Protein AF-A0A7C7L1J0-F1 (afdb_monomer_lite)

Secondary structure (DSSP, 8-state):
-HHHHHHHHHHHHHHTS-EETTEE---HHHHHHHHHHHHHHHHHHHHHHHHHHHHHHHHHHHHHHHHHHHHHHHHHHHHHHHHHHHHHHHHHHHS-HHHHHHHHHHHHHHHHHHHHHHHHHHHHHHHHHHHHHHHHHHHHHHHHHHHHHHHHHHHHHHHHHHT-

pLDDT: mean 90.34, std 8.59, range [46.38, 98.0]

Structure (mmCIF, N/CA/C/O backbone):
data_AF-A0A7C7L1J0-F1
#
_entry.id   AF-A0A7C7L1J0-F1
#
loop_
_atom_site.group_PDB
_atom_site.id
_atom_site.type_symbol
_atom_site.label_atom_id
_atom_site.label_alt_id
_atom_site.label_comp_id
_atom_site.label_asym_id
_atom_site.label_entity_id
_atom_site.label_seq_id
_atom_site.pdbx_PDB_ins_code
_atom_site.Cartn_x
_atom_site.Cartn_y
_atom_site.Cartn_z
_atom_site.occupancy
_atom_site.B_iso_or_equiv
_atom_site.auth_seq_id
_atom_site.auth_comp_id
_atom_site.auth_asym_id
_atom_site.auth_atom_id
_atom_site.pdbx_PDB_model_num
ATOM 1 N N . MET A 1 1 ? 28.070 9.621 -47.435 1.00 61.97 1 MET A N 1
ATOM 2 C CA . MET A 1 1 ? 29.236 10.546 -47.535 1.00 61.97 1 MET A CA 1
ATOM 3 C C . MET A 1 1 ? 29.711 10.789 -48.967 1.00 61.97 1 MET A C 1
ATOM 5 O O . MET A 1 1 ? 30.278 11.844 -49.230 1.00 61.97 1 MET A O 1
ATOM 9 N N . GLU A 1 2 ? 29.477 9.856 -49.890 1.00 78.44 2 GLU A N 1
ATOM 10 C CA . GLU A 1 2 ? 29.919 9.945 -51.286 1.00 78.44 2 GLU A CA 1
ATOM 11 C C . GLU A 1 2 ? 29.268 11.110 -52.054 1.00 78.44 2 GLU A C 1
ATOM 13 O O . GLU A 1 2 ? 29.970 11.887 -52.693 1.00 78.44 2 GLU A O 1
ATOM 18 N N . ILE A 1 3 ? 27.960 11.334 -51.880 1.00 86.06 3 ILE A N 1
ATOM 19 C CA . ILE A 1 3 ? 27.238 12.466 -52.494 1.00 86.06 3 ILE A CA 1
ATOM 20 C C . ILE A 1 3 ? 27.775 13.810 -52.013 1.00 86.06 3 ILE A C 1
ATOM 22 O O . ILE A 1 3 ? 27.973 14.713 -52.813 1.00 86.06 3 ILE A O 1
ATOM 26 N N . ARG A 1 4 ? 28.060 13.950 -50.711 1.00 86.44 4 ARG A N 1
ATOM 27 C CA . ARG A 1 4 ? 28.626 15.190 -50.157 1.00 86.44 4 ARG A CA 1
ATOM 28 C C . ARG A 1 4 ? 29.978 15.514 -50.792 1.00 86.44 4 ARG A C 1
ATOM 30 O O . ARG A 1 4 ? 30.281 16.679 -51.011 1.00 86.44 4 ARG A O 1
ATOM 37 N N . ASN A 1 5 ? 30.773 14.493 -51.099 1.00 89.19 5 ASN A N 1
ATOM 38 C CA . ASN A 1 5 ? 32.048 14.675 -51.782 1.00 89.19 5 ASN A CA 1
ATOM 39 C C . ASN A 1 5 ? 31.847 15.017 -53.266 1.00 89.19 5 ASN A C 1
ATOM 41 O O . ASN A 1 5 ? 32.545 15.890 -53.766 1.00 89.19 5 ASN A O 1
ATOM 45 N N . LEU A 1 6 ? 30.876 14.402 -53.951 1.00 88.62 6 LEU A N 1
ATOM 46 C CA . LEU A 1 6 ? 30.530 14.740 -55.339 1.00 88.62 6 LEU A CA 1
ATOM 47 C C . LEU A 1 6 ? 29.964 16.161 -55.475 1.00 88.62 6 LEU A C 1
ATOM 49 O O . LEU A 1 6 ? 30.314 16.865 -56.415 1.00 88.62 6 LEU A O 1
ATOM 53 N N . LEU A 1 7 ? 29.145 16.607 -54.518 1.00 89.06 7 LEU A N 1
ATOM 54 C CA . LEU A 1 7 ? 28.641 17.981 -54.451 1.00 89.06 7 LEU A CA 1
ATOM 55 C C . LEU A 1 7 ? 29.771 18.982 -54.210 1.00 89.06 7 LEU A C 1
ATOM 57 O O . LEU A 1 7 ? 29.827 19.994 -54.894 1.00 89.06 7 LEU A O 1
ATOM 61 N N . LYS A 1 8 ? 30.716 18.672 -53.314 1.00 90.19 8 LYS A N 1
ATOM 62 C CA . LYS A 1 8 ? 31.918 19.497 -53.125 1.00 90.19 8 LYS A CA 1
ATOM 63 C C . LYS A 1 8 ? 32.791 19.552 -54.375 1.00 90.19 8 LYS A C 1
ATOM 65 O O . LYS A 1 8 ? 33.283 20.613 -54.713 1.00 90.19 8 LYS A O 1
ATOM 70 N N . GLN A 1 9 ? 32.964 18.431 -55.075 1.00 87.31 9 GLN A N 1
ATOM 71 C CA . GLN A 1 9 ? 33.699 18.400 -56.344 1.00 87.31 9 GLN A CA 1
ATOM 72 C C . GLN A 1 9 ? 32.993 19.218 -57.431 1.00 87.31 9 GLN A C 1
ATOM 74 O O . GLN A 1 9 ? 33.658 19.872 -58.228 1.00 87.31 9 GLN A O 1
ATOM 79 N N . LEU A 1 10 ? 31.656 19.196 -57.462 1.00 88.62 10 LEU A N 1
ATOM 80 C CA . LEU A 1 10 ? 30.856 20.026 -58.360 1.00 88.62 10 LEU A CA 1
ATOM 81 C C . LEU A 1 10 ? 31.042 21.515 -58.048 1.00 88.62 10 LEU A C 1
ATOM 83 O O . LEU A 1 10 ? 31.318 22.301 -58.951 1.00 88.62 10 LEU A O 1
ATOM 87 N N . GLU A 1 11 ? 30.916 21.877 -56.772 1.00 86.31 11 GLU A N 1
ATOM 88 C CA . GLU A 1 11 ? 31.100 23.233 -56.256 1.00 86.31 11 GLU A CA 1
ATOM 89 C C . GLU A 1 11 ? 32.510 23.750 -56.550 1.00 86.31 11 GLU A C 1
ATOM 91 O O . GLU A 1 11 ? 32.652 24.809 -57.145 1.00 86.31 11 GLU A O 1
ATOM 96 N N . GLU A 1 12 ? 33.543 22.956 -56.266 1.00 87.81 12 GLU A N 1
ATOM 97 C CA . GLU A 1 12 ? 34.943 23.293 -56.531 1.00 87.81 12 GLU A CA 1
ATOM 98 C C . GLU A 1 12 ? 35.232 23.450 -58.033 1.00 87.81 12 GLU A C 1
ATOM 100 O O . GLU A 1 12 ? 35.961 24.356 -58.442 1.00 87.81 12 GLU A O 1
ATOM 105 N N . HIS A 1 13 ? 34.630 22.610 -58.882 1.00 85.62 13 HIS A N 1
ATOM 106 C CA . HIS A 1 13 ? 34.804 22.708 -60.331 1.00 85.62 13 HIS A CA 1
ATOM 107 C C . HIS A 1 13 ? 34.146 23.964 -60.912 1.00 85.62 13 HIS A C 1
ATOM 109 O O . HIS A 1 13 ? 34.718 24.632 -61.778 1.00 85.62 13 HIS A O 1
ATOM 115 N N . ILE A 1 14 ? 32.963 24.318 -60.408 1.00 84.94 14 ILE A N 1
ATOM 116 C CA . ILE A 1 14 ? 32.328 25.601 -60.706 1.00 84.94 14 ILE A CA 1
ATOM 117 C C . ILE A 1 14 ? 33.196 26.729 -60.136 1.00 84.94 14 ILE A C 1
ATOM 119 O O . ILE A 1 14 ? 33.414 27.726 -60.818 1.00 84.94 14 ILE A O 1
ATOM 123 N N . ASP A 1 15 ? 33.776 26.559 -58.947 1.00 84.38 15 ASP A N 1
ATOM 124 C CA . ASP A 1 15 ? 34.569 27.594 -58.296 1.00 84.38 15 ASP A CA 1
ATOM 125 C C . ASP A 1 15 ? 35.843 27.978 -59.054 1.00 84.38 15 ASP A C 1
ATOM 127 O O . ASP A 1 15 ? 36.154 29.160 -59.211 1.00 84.38 15 ASP A O 1
ATOM 131 N N . GLN A 1 16 ? 36.530 26.980 -59.598 1.00 82.69 16 GLN A N 1
ATOM 132 C CA . GLN A 1 16 ? 37.777 27.128 -60.351 1.00 82.69 16 GLN A CA 1
ATOM 133 C C . GLN A 1 16 ? 37.564 27.490 -61.833 1.00 82.69 16 GLN A C 1
ATOM 135 O O . GLN A 1 16 ? 38.529 27.702 -62.573 1.00 82.69 16 GLN A O 1
ATOM 140 N N . SER A 1 17 ? 36.311 27.560 -62.288 1.00 84.19 17 SER A N 1
ATOM 141 C CA . SER A 1 17 ? 35.970 27.892 -63.671 1.00 84.19 17 SER A CA 1
ATOM 142 C C . SER A 1 17 ? 36.279 29.358 -63.991 1.00 84.19 17 SER A C 1
ATOM 144 O O . SER A 1 17 ? 35.954 30.263 -63.219 1.00 84.19 17 SER A O 1
ATOM 146 N N . ARG A 1 18 ? 36.880 29.616 -65.162 1.00 79.25 18 ARG A N 1
ATOM 147 C CA . ARG A 1 18 ? 37.106 30.992 -65.642 1.00 79.25 18 ARG A CA 1
ATOM 148 C C . ARG A 1 18 ? 35.762 31.695 -65.822 1.00 79.25 18 ARG A C 1
ATOM 150 O O . ARG A 1 18 ? 34.792 31.067 -66.236 1.00 79.25 18 ARG A O 1
ATOM 157 N N . GLY A 1 19 ? 35.712 32.997 -65.568 1.00 80.50 19 GLY A N 1
ATOM 158 C CA . GLY A 1 19 ? 34.470 33.756 -65.654 1.00 80.50 19 GLY A CA 1
ATOM 159 C C . GLY A 1 19 ? 34.676 35.259 -65.780 1.00 80.50 19 GLY A C 1
ATOM 160 O O . GLY A 1 19 ? 35.765 35.767 -65.512 1.00 80.50 19 GLY A O 1
ATOM 161 N N . ILE A 1 20 ? 33.621 35.963 -66.187 1.00 74.00 20 ILE A N 1
ATOM 162 C CA . ILE A 1 20 ? 33.532 37.429 -66.165 1.00 74.00 20 ILE A CA 1
ATOM 163 C C . ILE A 1 20 ? 32.301 37.812 -65.340 1.00 74.00 20 ILE A C 1
ATOM 165 O O . ILE A 1 20 ? 31.175 37.421 -65.653 1.00 74.00 20 ILE A O 1
ATOM 169 N N . GLY A 1 21 ? 32.508 38.605 -64.286 1.00 80.31 21 GLY A N 1
ATOM 170 C CA . GLY A 1 21 ? 31.438 38.981 -63.362 1.00 80.31 21 GLY A CA 1
ATOM 171 C C . GLY A 1 21 ? 30.819 37.750 -62.690 1.00 80.31 21 GLY A C 1
ATOM 172 O O . GLY A 1 21 ? 31.532 36.949 -62.098 1.00 80.31 21 GLY A O 1
ATOM 173 N N . HIS A 1 22 ? 29.497 37.594 -62.790 1.00 79.25 22 HIS A N 1
ATOM 174 C CA . HIS A 1 22 ? 28.768 36.441 -62.241 1.00 79.25 22 HIS A CA 1
ATOM 175 C C . HIS A 1 22 ? 28.710 35.226 -63.189 1.00 79.25 22 HIS A C 1
ATOM 177 O O . HIS A 1 22 ? 28.180 34.185 -62.808 1.00 79.25 22 HIS A O 1
ATOM 183 N N . TRP A 1 23 ? 29.230 35.339 -64.417 1.00 79.44 23 TRP A N 1
ATOM 184 C CA . TRP A 1 23 ? 29.209 34.259 -65.407 1.00 79.44 23 TRP A CA 1
ATOM 185 C C . TRP A 1 23 ? 30.461 33.407 -65.286 1.00 79.44 23 TRP A C 1
ATOM 187 O O . TRP A 1 23 ? 31.567 33.947 -65.263 1.00 79.44 23 TRP A O 1
ATOM 197 N N . ARG A 1 24 ? 30.298 32.083 -65.289 1.00 82.75 24 ARG A N 1
ATOM 198 C CA . ARG A 1 24 ? 31.412 31.132 -65.347 1.00 82.75 24 ARG A CA 1
ATOM 199 C C . ARG A 1 24 ? 31.289 30.207 -66.547 1.00 82.75 24 ARG A C 1
ATOM 201 O O . ARG A 1 24 ? 30.203 29.719 -66.848 1.00 82.75 24 ARG A O 1
ATOM 208 N N . TRP A 1 25 ? 32.414 29.944 -67.200 1.00 84.94 25 TRP A N 1
ATOM 209 C CA . TRP A 1 25 ? 32.535 28.956 -68.265 1.00 84.94 25 TRP A CA 1
ATOM 210 C C . TRP A 1 25 ? 32.887 27.607 -67.669 1.00 84.94 25 TRP A C 1
ATOM 212 O O . TRP A 1 25 ? 33.981 27.432 -67.136 1.00 84.94 25 TRP A O 1
ATOM 222 N N . VAL A 1 26 ? 31.965 26.660 -67.787 1.00 86.12 26 VAL A N 1
ATOM 223 C CA . VAL A 1 26 ? 32.111 25.333 -67.200 1.00 86.12 26 VAL A CA 1
ATOM 224 C C . VAL A 1 26 ? 32.188 24.286 -68.304 1.00 86.12 26 VAL A C 1
ATOM 226 O O . VAL A 1 26 ? 31.543 24.410 -69.344 1.00 86.12 26 VAL A O 1
ATOM 229 N N . ASP A 1 27 ? 32.995 23.255 -68.076 1.00 86.62 27 ASP A N 1
ATOM 230 C CA . ASP A 1 27 ? 33.099 22.099 -68.960 1.00 86.62 27 ASP A CA 1
ATOM 231 C C . ASP A 1 27 ? 31.856 21.214 -68.790 1.00 86.62 27 ASP A C 1
ATOM 233 O O . ASP A 1 27 ? 31.705 20.494 -67.797 1.00 86.62 27 ASP A O 1
ATOM 237 N N . GLU A 1 28 ? 30.950 21.293 -69.766 1.00 86.75 28 GLU A N 1
ATOM 238 C CA . GLU A 1 28 ? 29.694 20.539 -69.791 1.00 86.75 28 GLU A CA 1
ATOM 239 C C . GLU A 1 28 ? 29.924 19.036 -69.599 1.00 86.75 28 GLU A C 1
ATOM 241 O O . GLU A 1 28 ? 29.185 18.387 -68.857 1.00 86.75 28 GLU A O 1
ATOM 246 N N . GLN A 1 29 ? 30.979 18.475 -70.200 1.00 87.50 29 GLN A N 1
ATOM 247 C CA . GLN A 1 29 ? 31.254 17.043 -70.114 1.00 87.50 29 GLN A CA 1
ATOM 248 C C . GLN A 1 29 ? 31.648 16.642 -68.692 1.00 87.50 29 GLN A C 1
ATOM 250 O O . GLN A 1 29 ? 31.155 15.635 -68.176 1.00 87.50 29 GLN A O 1
ATOM 255 N N . LYS A 1 30 ? 32.490 17.442 -68.028 1.00 85.44 30 LYS A N 1
ATOM 256 C CA . LYS A 1 30 ? 32.900 17.186 -66.637 1.00 85.44 30 LYS A CA 1
ATOM 257 C C . LYS A 1 30 ? 31.733 17.322 -65.665 1.00 85.44 30 LYS A C 1
ATOM 259 O O . LYS A 1 30 ? 31.544 16.443 -64.823 1.00 85.44 30 LYS A O 1
ATOM 264 N N . ILE A 1 31 ? 30.909 18.358 -65.816 1.00 88.69 31 ILE A N 1
ATOM 265 C CA . ILE A 1 31 ? 29.708 18.551 -64.990 1.00 88.69 31 ILE A CA 1
ATOM 266 C C . ILE A 1 31 ? 28.708 17.415 -65.201 1.00 88.69 31 ILE A C 1
ATOM 268 O O . ILE A 1 31 ? 28.215 16.849 -64.226 1.00 88.69 31 ILE A O 1
ATOM 272 N N . ALA A 1 32 ? 28.463 17.011 -66.448 1.00 89.69 32 ALA A N 1
ATOM 273 C CA . ALA A 1 32 ? 27.553 15.915 -66.764 1.00 89.69 32 ALA A CA 1
ATOM 274 C C . ALA A 1 32 ? 28.012 14.572 -66.170 1.00 89.69 32 ALA A C 1
ATOM 276 O O . ALA A 1 32 ? 27.184 13.721 -65.844 1.00 89.69 32 ALA A O 1
ATOM 277 N N . VAL A 1 33 ? 29.320 14.34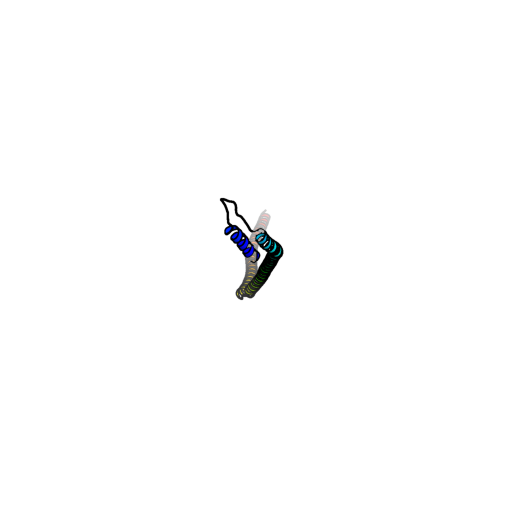2 -66.023 1.00 91.44 33 VAL A N 1
ATOM 278 C CA . VAL A 1 33 ? 29.843 13.152 -65.329 1.00 91.44 33 VAL A CA 1
ATOM 279 C C . VAL A 1 33 ? 29.586 13.236 -63.823 1.00 91.44 33 VAL A C 1
ATOM 281 O O . VAL A 1 33 ? 29.139 12.252 -63.235 1.00 91.44 33 VAL A O 1
ATOM 284 N N . ILE A 1 34 ? 29.821 14.391 -63.195 1.00 89.00 34 ILE A N 1
ATOM 285 C CA . ILE A 1 34 ? 29.584 14.572 -61.753 1.00 89.00 34 ILE A CA 1
ATOM 286 C C . ILE A 1 34 ? 28.088 14.448 -61.427 1.00 89.00 34 ILE A C 1
ATOM 288 O O . ILE A 1 34 ? 27.731 13.717 -60.504 1.00 89.00 34 ILE A O 1
ATOM 292 N N . LEU A 1 35 ? 27.212 15.074 -62.219 1.00 90.19 35 LEU A N 1
ATOM 293 C CA . LEU A 1 35 ? 25.758 14.987 -62.049 1.00 90.19 35 LEU A CA 1
ATOM 294 C C . LEU A 1 35 ? 25.240 13.553 -62.200 1.00 90.19 35 LEU A C 1
ATOM 296 O O . LEU A 1 35 ? 24.493 13.096 -61.340 1.00 90.19 35 LEU A O 1
ATOM 300 N N . ARG A 1 36 ? 25.699 12.803 -63.211 1.00 90.56 36 ARG A N 1
ATOM 301 C CA . ARG A 1 36 ? 25.332 11.382 -63.368 1.00 90.56 36 ARG A CA 1
ATOM 302 C C . ARG A 1 36 ? 25.784 10.527 -62.187 1.00 90.56 36 ARG A C 1
ATOM 304 O O . ARG A 1 36 ? 25.066 9.632 -61.757 1.00 90.56 36 ARG A O 1
ATOM 311 N N . ARG A 1 37 ? 26.964 10.802 -61.626 1.00 90.38 37 ARG A N 1
ATOM 312 C CA . ARG A 1 37 ? 27.436 10.100 -60.421 1.00 90.38 37 ARG A CA 1
ATOM 313 C C . ARG A 1 37 ? 26.583 10.433 -59.197 1.00 90.38 37 ARG A C 1
ATOM 315 O O . ARG A 1 37 ? 26.319 9.539 -58.401 1.00 90.38 37 ARG A O 1
ATOM 322 N N . ILE A 1 38 ? 26.136 11.684 -59.057 1.00 91.69 38 ILE A N 1
ATOM 323 C CA . ILE A 1 38 ? 25.194 12.083 -58.002 1.00 91.69 38 ILE A CA 1
ATOM 324 C C . ILE A 1 38 ? 23.864 11.353 -58.191 1.00 91.69 38 ILE A C 1
ATOM 326 O O . ILE A 1 38 ? 23.370 10.768 -57.236 1.00 91.69 38 ILE A O 1
ATOM 330 N N . GLU A 1 39 ? 23.326 11.324 -59.409 1.00 90.44 39 GLU A N 1
ATOM 331 C CA . GLU A 1 39 ? 22.063 10.652 -59.735 1.00 90.44 39 GLU A CA 1
ATOM 332 C C . GLU A 1 39 ? 22.085 9.158 -59.382 1.00 90.44 39 GLU A C 1
ATOM 334 O O . GLU A 1 39 ? 21.129 8.646 -58.809 1.00 90.44 39 GLU A O 1
ATOM 339 N N . VAL A 1 40 ? 23.199 8.467 -59.634 1.00 91.25 40 VAL A N 1
ATOM 340 C CA . VAL A 1 40 ? 23.359 7.047 -59.275 1.00 91.25 40 VAL A CA 1
ATOM 341 C C . VAL A 1 40 ? 23.545 6.845 -57.764 1.00 91.25 40 VAL A C 1
ATOM 343 O O . VAL A 1 40 ? 23.062 5.862 -57.198 1.00 91.25 40 VAL A O 1
ATOM 346 N N . ALA A 1 41 ? 24.247 7.753 -57.084 1.00 89.75 41 ALA A N 1
ATOM 347 C CA . ALA A 1 41 ? 24.537 7.623 -55.656 1.00 89.75 41 ALA A CA 1
ATOM 348 C C . ALA A 1 41 ? 23.363 8.051 -54.752 1.00 89.75 41 ALA A C 1
ATOM 350 O O . ALA A 1 41 ? 23.235 7.546 -53.634 1.00 89.75 41 ALA A O 1
ATOM 351 N N . LEU A 1 42 ? 22.505 8.966 -55.218 1.00 89.44 42 LEU A N 1
ATOM 352 C CA . LEU A 1 42 ? 21.450 9.609 -54.428 1.00 89.44 42 LEU A CA 1
ATOM 353 C C . LEU A 1 42 ? 20.343 8.673 -53.929 1.00 89.44 42 LEU A C 1
ATOM 355 O O . LEU A 1 42 ? 20.066 8.714 -52.727 1.00 89.44 42 LEU A O 1
ATOM 359 N N . PRO A 1 43 ? 19.770 7.783 -54.758 1.00 92.19 43 PRO A N 1
ATOM 360 C CA . PRO A 1 43 ? 18.768 6.822 -54.301 1.00 92.19 43 PRO A CA 1
ATOM 361 C C . PRO A 1 43 ? 19.286 5.923 -53.173 1.00 92.19 43 PRO A C 1
ATOM 363 O O . PRO A 1 43 ? 18.596 5.713 -52.181 1.00 92.19 43 PRO A O 1
ATOM 366 N N . ASN A 1 44 ? 20.533 5.456 -53.287 1.00 89.50 44 ASN A N 1
ATOM 367 C CA . ASN A 1 44 ? 21.145 4.570 -52.297 1.00 89.50 44 ASN A CA 1
ATOM 368 C C . ASN A 1 44 ? 21.352 5.264 -50.943 1.00 89.50 44 ASN A C 1
ATOM 370 O O . ASN A 1 44 ? 21.125 4.663 -49.895 1.00 89.50 44 ASN A O 1
ATOM 374 N N . GLU A 1 45 ? 21.790 6.526 -50.937 1.00 88.50 45 GLU A N 1
ATOM 375 C CA . GLU A 1 45 ? 21.977 7.268 -49.684 1.00 88.50 45 GLU A CA 1
ATOM 376 C C . GLU A 1 45 ? 20.634 7.639 -49.037 1.00 88.50 45 GLU A C 1
ATOM 378 O O . GLU A 1 45 ? 20.521 7.589 -47.812 1.00 88.50 45 GLU A O 1
ATOM 383 N N . LEU A 1 46 ? 19.611 7.962 -49.839 1.00 91.62 46 LEU A N 1
ATOM 384 C CA . LEU A 1 46 ? 18.259 8.214 -49.338 1.00 91.62 46 LEU A CA 1
ATOM 385 C C . LEU A 1 46 ? 17.661 6.950 -48.709 1.00 91.62 46 LEU A C 1
ATOM 387 O O . LEU A 1 46 ? 17.176 7.008 -47.582 1.00 91.62 46 LEU A O 1
ATOM 391 N N . GLN A 1 47 ? 17.786 5.803 -49.382 1.00 92.88 47 GLN A N 1
ATOM 392 C CA . GLN A 1 47 ? 17.342 4.516 -48.849 1.00 92.88 47 GLN A CA 1
ATOM 393 C C . GLN A 1 47 ? 18.038 4.192 -47.519 1.00 92.88 47 GLN A C 1
ATOM 395 O O . GLN A 1 47 ? 17.379 3.825 -46.550 1.00 92.88 47 GLN A O 1
ATOM 400 N N . ARG A 1 48 ? 19.357 4.403 -47.423 1.00 91.44 48 ARG A N 1
ATOM 401 C CA . ARG A 1 48 ? 20.091 4.226 -46.158 1.00 91.44 48 ARG A CA 1
ATOM 402 C C . ARG A 1 48 ? 19.589 5.160 -45.058 1.00 91.44 48 ARG A C 1
ATOM 404 O O . ARG A 1 48 ? 19.477 4.744 -43.909 1.00 91.44 48 ARG A O 1
ATOM 411 N N . ALA A 1 49 ? 19.296 6.421 -45.377 1.00 92.94 49 ALA A N 1
ATOM 412 C CA . ALA A 1 49 ? 18.763 7.368 -44.400 1.00 92.94 49 ALA A CA 1
ATOM 413 C C . ALA A 1 49 ? 17.368 6.948 -43.895 1.00 92.94 49 ALA A C 1
ATOM 415 O O . ALA A 1 49 ? 17.085 7.055 -42.697 1.00 92.94 49 ALA A O 1
ATOM 416 N N . GLU A 1 50 ? 16.519 6.426 -44.782 1.00 94.56 50 GLU A N 1
ATOM 417 C CA . GLU A 1 50 ? 15.213 5.866 -44.424 1.00 94.56 50 GLU A CA 1
ATOM 418 C C . GLU A 1 50 ? 15.346 4.613 -43.552 1.00 94.56 50 GLU A C 1
ATOM 420 O O . GLU A 1 50 ? 14.654 4.495 -42.540 1.00 94.56 50 GLU A O 1
ATOM 425 N N . GLU A 1 51 ? 16.263 3.705 -43.890 1.00 96.00 51 GLU A N 1
ATOM 426 C CA . GLU A 1 51 ? 16.561 2.504 -43.104 1.00 96.00 51 GLU A CA 1
ATOM 427 C C . GLU A 1 51 ? 17.020 2.863 -41.688 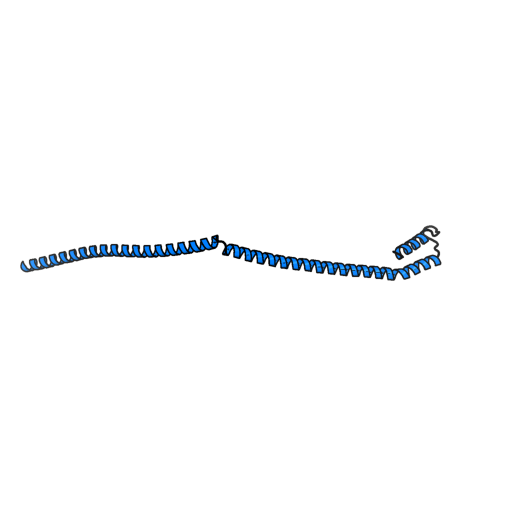1.00 96.00 51 GLU A C 1
ATOM 429 O O . GLU A 1 51 ? 16.429 2.385 -40.720 1.00 96.00 51 GLU A O 1
ATOM 434 N N . ILE A 1 52 ? 17.981 3.782 -41.554 1.00 96.19 52 ILE A N 1
ATOM 435 C CA . ILE A 1 52 ? 18.460 4.274 -40.253 1.00 96.19 52 ILE A CA 1
ATOM 436 C C . ILE A 1 52 ? 17.314 4.894 -39.447 1.00 96.19 52 ILE A C 1
ATOM 438 O O . ILE A 1 52 ? 17.182 4.642 -38.248 1.00 96.19 52 ILE A O 1
ATOM 442 N N . THR A 1 53 ? 16.465 5.699 -40.088 1.00 96.00 53 THR A N 1
ATOM 443 C CA . THR A 1 53 ? 15.316 6.322 -39.415 1.00 96.00 53 THR A CA 1
ATOM 444 C C . THR A 1 53 ? 14.326 5.264 -38.932 1.00 96.00 53 THR A C 1
ATOM 446 O O . THR A 1 53 ? 13.875 5.304 -37.787 1.00 96.00 53 THR A O 1
ATOM 449 N N . ARG A 1 54 ? 14.040 4.262 -39.767 1.00 97.12 54 ARG A N 1
ATOM 450 C CA . ARG A 1 54 ? 13.149 3.153 -39.426 1.00 97.12 54 ARG A CA 1
ATOM 451 C C . ARG A 1 54 ? 13.710 2.297 -38.294 1.00 97.12 54 ARG A C 1
ATOM 453 O O . ARG A 1 54 ? 12.955 1.875 -37.421 1.00 97.12 54 ARG A O 1
ATOM 460 N N . GLU A 1 55 ? 15.008 2.019 -38.306 1.00 97.00 55 GLU A N 1
ATOM 461 C CA . GLU A 1 55 ? 15.685 1.306 -37.225 1.00 97.00 55 GLU A CA 1
ATOM 462 C C . GLU A 1 55 ? 15.627 2.101 -35.928 1.00 97.00 55 GLU A C 1
ATOM 464 O O . GLU A 1 55 ? 15.188 1.566 -34.912 1.00 97.00 55 GLU A O 1
ATOM 469 N N . ARG A 1 56 ? 15.966 3.394 -35.967 1.00 96.88 56 ARG A N 1
ATOM 470 C CA . ARG A 1 56 ? 15.846 4.292 -34.815 1.00 96.88 56 ARG A CA 1
ATOM 471 C C . ARG A 1 56 ? 14.442 4.247 -34.219 1.00 96.88 56 ARG A C 1
ATOM 473 O O . ARG A 1 56 ? 14.307 4.099 -33.008 1.00 96.88 56 ARG A O 1
ATOM 480 N N . ASP A 1 57 ? 13.404 4.345 -35.043 1.00 97.12 57 ASP A N 1
ATOM 481 C CA . ASP A 1 57 ? 12.021 4.314 -34.566 1.00 97.12 57 ASP A CA 1
ATOM 482 C C . ASP A 1 57 ? 11.654 2.962 -33.945 1.00 97.12 57 ASP A C 1
ATOM 484 O O . ASP A 1 57 ? 10.969 2.925 -32.921 1.00 97.12 57 ASP A O 1
ATOM 488 N N . LYS A 1 58 ? 12.139 1.848 -34.510 1.00 97.56 58 LYS A N 1
ATOM 489 C CA . LYS A 1 58 ? 11.982 0.516 -33.904 1.00 97.56 58 LYS A CA 1
ATOM 490 C C . LYS A 1 58 ? 12.671 0.436 -32.544 1.00 97.56 58 LYS A C 1
ATOM 492 O O . LYS A 1 58 ? 12.045 -0.015 -31.589 1.00 97.56 58 LYS A O 1
ATOM 497 N N . TYR A 1 59 ? 13.916 0.899 -32.440 1.00 97.44 59 TYR A N 1
ATOM 498 C CA . TYR A 1 59 ? 14.659 0.922 -31.179 1.00 97.44 59 TYR A CA 1
ATOM 499 C C . TYR A 1 59 ? 13.968 1.791 -30.128 1.00 97.44 59 TYR A C 1
ATOM 501 O O . TYR A 1 59 ? 13.836 1.371 -28.982 1.00 97.44 59 TYR A O 1
ATOM 509 N N . LEU A 1 60 ? 13.476 2.973 -30.509 1.00 97.31 60 LEU A N 1
ATOM 510 C CA . LEU A 1 60 ? 12.757 3.863 -29.596 1.00 97.31 60 LEU A CA 1
ATOM 511 C C . LEU A 1 60 ? 11.446 3.250 -29.101 1.00 97.31 60 LEU A C 1
ATOM 513 O O . LEU A 1 60 ? 11.113 3.416 -27.931 1.00 97.31 60 LEU A O 1
ATOM 517 N N . ARG A 1 61 ? 10.706 2.545 -29.964 1.00 97.88 61 ARG A N 1
ATOM 518 C CA . ARG A 1 61 ? 9.495 1.817 -29.553 1.00 97.88 61 ARG A CA 1
ATOM 519 C C . ARG A 1 61 ? 9.835 0.688 -28.588 1.00 97.88 61 ARG A C 1
ATOM 521 O O . ARG A 1 61 ? 9.294 0.674 -27.493 1.00 97.88 61 ARG A O 1
ATOM 528 N N . ALA A 1 62 ? 10.801 -0.161 -28.934 1.00 97.19 62 ALA A N 1
ATOM 529 C CA . ALA A 1 62 ? 11.236 -1.252 -28.065 1.00 97.19 62 ALA A CA 1
ATOM 530 C C . ALA A 1 62 ? 11.716 -0.748 -26.692 1.00 97.19 62 ALA A C 1
ATOM 532 O O . ALA A 1 62 ? 11.357 -1.316 -25.668 1.00 97.19 62 ALA A O 1
ATOM 533 N N . ALA A 1 63 ? 12.473 0.353 -26.655 1.00 95.62 63 ALA A N 1
ATOM 534 C CA . ALA A 1 63 ? 12.926 0.959 -25.405 1.00 95.62 63 ALA A CA 1
ATOM 535 C C . ALA A 1 63 ? 11.766 1.511 -24.558 1.00 95.62 63 ALA A C 1
ATOM 537 O O . ALA A 1 63 ? 11.810 1.415 -23.334 1.00 95.62 63 ALA A O 1
ATOM 538 N N . ARG A 1 64 ? 10.730 2.081 -25.190 1.00 96.56 64 ARG A N 1
ATOM 539 C CA . ARG A 1 64 ? 9.522 2.545 -24.488 1.00 96.56 64 ARG A CA 1
ATOM 540 C C . ARG A 1 64 ? 8.717 1.378 -23.931 1.00 96.56 64 ARG A C 1
ATOM 542 O O . ARG A 1 64 ? 8.381 1.409 -22.754 1.00 96.56 64 ARG A O 1
ATOM 549 N N . ASP A 1 65 ? 8.477 0.352 -24.741 1.00 97.88 65 ASP A N 1
ATOM 550 C CA . ASP A 1 65 ? 7.728 -0.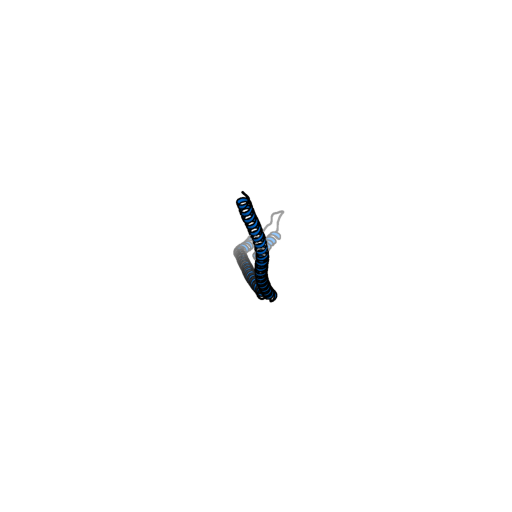838 -24.328 1.00 97.88 65 ASP A CA 1
ATOM 551 C C . ASP A 1 65 ? 8.423 -1.542 -23.151 1.00 97.88 65 ASP A C 1
ATOM 553 O O . ASP A 1 65 ? 7.775 -1.949 -22.186 1.00 97.88 65 ASP A O 1
ATOM 557 N N . GLU A 1 66 ? 9.755 -1.622 -23.197 1.00 97.25 66 GLU A N 1
ATOM 558 C CA . GLU A 1 66 ? 10.572 -2.188 -22.126 1.00 97.25 66 GLU A CA 1
ATOM 559 C C . GLU A 1 66 ? 10.540 -1.328 -20.856 1.00 97.25 66 GLU A C 1
ATOM 561 O O . GLU A 1 66 ? 10.365 -1.855 -19.758 1.00 97.25 66 GLU A O 1
ATOM 566 N N . ALA A 1 67 ? 10.640 -0.002 -20.983 1.00 96.25 67 ALA A N 1
ATOM 567 C CA . ALA A 1 67 ? 10.513 0.901 -19.842 1.00 96.25 67 ALA A CA 1
ATOM 568 C C . ALA A 1 67 ? 9.134 0.776 -19.174 1.00 96.25 67 ALA A C 1
ATOM 570 O O . ALA A 1 67 ? 9.041 0.692 -17.950 1.00 96.25 67 ALA A O 1
ATOM 571 N N . GLU A 1 68 ? 8.061 0.707 -19.964 1.00 97.38 68 GLU A N 1
ATOM 572 C CA . GLU A 1 68 ? 6.715 0.480 -19.441 1.00 97.38 68 GLU A CA 1
ATOM 573 C C . GLU A 1 68 ? 6.575 -0.887 -18.766 1.00 97.38 68 GLU A C 1
ATOM 575 O O . GLU A 1 68 ? 5.912 -0.997 -17.734 1.00 97.38 68 GLU A O 1
ATOM 580 N N . ARG A 1 69 ? 7.196 -1.935 -19.324 1.00 98.00 69 ARG A N 1
ATOM 581 C CA . ARG A 1 69 ? 7.222 -3.270 -18.715 1.00 98.00 69 ARG A CA 1
ATOM 582 C C . ARG A 1 69 ? 7.892 -3.232 -17.343 1.00 98.00 69 ARG A C 1
ATOM 584 O O . ARG A 1 69 ? 7.297 -3.709 -16.383 1.00 98.00 69 ARG A O 1
ATOM 591 N N . ILE A 1 70 ? 9.063 -2.604 -17.241 1.00 97.19 70 ILE A N 1
ATOM 592 C CA . ILE A 1 70 ? 9.801 -2.456 -15.978 1.00 97.19 70 ILE A CA 1
ATOM 593 C C . ILE A 1 70 ? 8.967 -1.698 -14.941 1.00 97.19 70 ILE A C 1
ATOM 595 O O . ILE A 1 70 ? 8.897 -2.118 -13.789 1.00 97.19 70 ILE A O 1
ATOM 599 N N . ILE A 1 71 ? 8.307 -0.604 -15.336 1.00 97.44 71 ILE A N 1
ATOM 600 C CA . ILE A 1 71 ? 7.457 0.174 -14.423 1.00 97.44 71 ILE A CA 1
ATOM 601 C C . ILE A 1 71 ? 6.290 -0.678 -13.914 1.00 97.44 71 ILE A C 1
ATOM 603 O O . ILE A 1 71 ? 6.039 -0.701 -12.710 1.00 97.44 71 ILE A O 1
ATOM 607 N N . ARG A 1 72 ? 5.607 -1.413 -14.803 1.00 97.56 72 ARG A N 1
ATOM 608 C CA . ARG A 1 72 ? 4.504 -2.306 -14.414 1.00 97.56 72 ARG A CA 1
ATOM 609 C C . ARG A 1 72 ? 4.969 -3.390 -13.443 1.00 97.56 72 ARG A C 1
ATOM 611 O O . ARG A 1 72 ? 4.327 -3.596 -12.418 1.00 97.56 72 ARG A O 1
ATOM 618 N N . GLU A 1 73 ? 6.092 -4.040 -13.731 1.00 97.38 73 GLU A N 1
ATOM 619 C CA . GLU A 1 73 ? 6.661 -5.078 -12.863 1.00 97.38 73 GLU A CA 1
ATOM 620 C C . GLU A 1 73 ? 7.054 -4.522 -11.491 1.00 97.38 73 GLU A C 1
ATOM 622 O O . GLU A 1 73 ? 6.705 -5.110 -10.467 1.00 97.38 73 GLU A O 1
ATOM 627 N N . ALA A 1 74 ? 7.693 -3.351 -11.453 1.00 95.56 74 ALA A N 1
ATOM 628 C CA . ALA A 1 74 ? 8.054 -2.681 -10.209 1.00 95.56 74 ALA A CA 1
ATOM 629 C C . ALA A 1 74 ? 6.820 -2.277 -9.383 1.00 95.56 74 ALA A C 1
ATOM 631 O O . ALA A 1 74 ? 6.817 -2.425 -8.159 1.00 95.56 74 ALA A O 1
ATOM 632 N N . ASP A 1 75 ? 5.756 -1.789 -10.026 1.00 96.00 75 ASP A N 1
ATOM 633 C CA . ASP A 1 75 ? 4.502 -1.438 -9.353 1.00 96.00 75 ASP A CA 1
ATOM 634 C C . ASP A 1 75 ? 3.796 -2.676 -8.775 1.00 96.00 75 ASP A C 1
ATOM 636 O O . ASP A 1 75 ? 3.296 -2.632 -7.643 1.00 96.00 75 ASP A O 1
ATOM 640 N N . GLU A 1 76 ? 3.775 -3.788 -9.516 1.00 97.44 76 GLU A N 1
ATOM 641 C CA . GLU A 1 76 ? 3.239 -5.064 -9.038 1.00 97.44 76 GLU A CA 1
ATOM 642 C C . GLU A 1 76 ? 4.045 -5.613 -7.858 1.00 97.44 76 GLU A C 1
ATOM 644 O O . GLU A 1 76 ? 3.466 -6.029 -6.850 1.00 97.44 76 GLU A O 1
ATOM 649 N N . GLU A 1 77 ? 5.374 -5.591 -7.947 1.00 96.50 77 GLU A N 1
ATOM 650 C CA . GLU A 1 77 ? 6.255 -6.047 -6.875 1.00 96.50 77 GLU A CA 1
ATOM 651 C C . GLU A 1 77 ? 6.109 -5.175 -5.626 1.00 96.50 77 GLU A C 1
ATOM 653 O O . GLU A 1 77 ? 5.911 -5.699 -4.526 1.00 96.50 77 GLU A O 1
ATOM 658 N N . ARG A 1 78 ? 6.078 -3.847 -5.789 1.00 95.56 78 ARG A N 1
ATOM 659 C CA . ARG A 1 78 ? 5.797 -2.904 -4.699 1.00 95.56 78 ARG A CA 1
ATOM 660 C C . ARG A 1 78 ? 4.481 -3.242 -4.007 1.00 95.56 78 ARG A C 1
ATOM 662 O O . ARG A 1 78 ? 4.431 -3.284 -2.778 1.00 95.56 78 ARG A O 1
ATOM 669 N N . LYS A 1 79 ? 3.415 -3.500 -4.774 1.00 96.56 79 LYS A N 1
ATOM 670 C CA . LYS A 1 79 ? 2.110 -3.870 -4.212 1.00 96.56 79 LYS A CA 1
ATOM 671 C C . LYS A 1 79 ? 2.200 -5.169 -3.406 1.00 96.56 79 LYS A C 1
ATOM 673 O O . LYS A 1 79 ? 1.724 -5.210 -2.274 1.00 96.56 79 LYS A O 1
ATOM 678 N N . ARG A 1 80 ? 2.872 -6.195 -3.936 1.00 96.88 80 ARG A N 1
ATOM 679 C CA . ARG A 1 80 ? 3.082 -7.475 -3.233 1.00 96.88 80 ARG A CA 1
ATOM 680 C C . ARG A 1 80 ? 3.867 -7.303 -1.931 1.00 96.88 80 ARG A C 1
ATOM 682 O O . ARG A 1 80 ? 3.512 -7.924 -0.928 1.00 96.88 80 ARG A O 1
ATOM 689 N N . ILE A 1 81 ? 4.904 -6.463 -1.929 1.00 96.38 81 ILE A N 1
ATOM 690 C CA . ILE A 1 81 ? 5.705 -6.160 -0.734 1.00 96.38 81 ILE A CA 1
ATOM 691 C C . ILE A 1 81 ? 4.842 -5.475 0.327 1.00 96.38 81 ILE A C 1
ATOM 693 O O . ILE A 1 81 ? 4.846 -5.911 1.477 1.00 96.38 81 ILE A O 1
ATOM 697 N N . LEU A 1 82 ? 4.070 -4.453 -0.052 1.00 96.12 82 LEU A N 1
ATOM 698 C CA . LEU A 1 82 ? 3.196 -3.734 0.879 1.00 96.12 82 LEU A CA 1
ATOM 699 C C . LEU A 1 82 ? 2.132 -4.649 1.490 1.00 96.12 82 LEU A C 1
ATOM 701 O O . LEU A 1 82 ? 1.951 -4.648 2.705 1.00 96.12 82 LEU A O 1
ATOM 705 N N . GLU A 1 83 ? 1.477 -5.476 0.676 1.00 96.12 83 GLU A N 1
ATOM 706 C CA . GLU A 1 83 ? 0.495 -6.446 1.168 1.00 96.12 83 GLU A CA 1
ATOM 707 C C . GLU A 1 83 ? 1.119 -7.469 2.128 1.00 96.12 83 GLU A C 1
ATOM 709 O O . GLU A 1 83 ? 0.507 -7.855 3.124 1.00 96.12 83 GLU A O 1
ATOM 714 N N . ARG A 1 84 ? 2.344 -7.933 1.846 1.00 95.44 84 ARG A N 1
ATOM 715 C CA . ARG A 1 84 ? 3.064 -8.847 2.740 1.00 95.44 84 ARG A CA 1
ATOM 716 C C . ARG A 1 84 ? 3.414 -8.166 4.060 1.00 95.44 84 ARG A C 1
ATOM 718 O O . ARG A 1 84 ? 3.155 -8.754 5.104 1.00 95.44 84 ARG A O 1
ATOM 725 N N . ALA A 1 85 ? 3.945 -6.947 4.005 1.00 93.69 85 ALA A N 1
ATOM 726 C CA . ALA A 1 85 ? 4.310 -6.177 5.186 1.00 93.69 85 ALA A CA 1
ATOM 727 C C . ALA A 1 85 ? 3.092 -5.876 6.072 1.00 93.69 85 ALA A C 1
ATOM 729 O O . ALA A 1 85 ? 3.181 -6.013 7.288 1.00 93.69 85 ALA A O 1
ATOM 730 N N . GLN A 1 86 ? 1.941 -5.535 5.480 1.00 93.75 86 GLN A N 1
ATOM 731 C CA . GLN A 1 86 ? 0.693 -5.332 6.223 1.00 93.75 86 GLN A CA 1
ATOM 732 C C . GLN A 1 86 ? 0.240 -6.609 6.934 1.00 93.75 86 GLN A C 1
ATOM 734 O O . GLN A 1 86 ? 0.020 -6.582 8.141 1.00 93.75 86 GLN A O 1
ATOM 739 N N . ARG A 1 87 ? 0.183 -7.744 6.224 1.00 92.69 87 ARG A N 1
ATOM 740 C CA . ARG A 1 87 ? -0.188 -9.035 6.833 1.00 92.69 87 ARG A CA 1
ATOM 741 C C . ARG A 1 87 ? 0.767 -9.451 7.951 1.00 92.69 87 ARG A C 1
ATOM 743 O O . ARG A 1 87 ? 0.344 -10.038 8.941 1.00 92.69 87 ARG A O 1
ATOM 750 N N . GLU A 1 88 ? 2.058 -9.185 7.786 1.00 92.00 88 GLU A N 1
ATOM 751 C CA . GLU A 1 88 ? 3.067 -9.483 8.802 1.00 92.00 88 GLU A CA 1
ATOM 752 C C . GLU A 1 88 ? 2.929 -8.566 10.021 1.00 92.00 88 GLU A C 1
ATOM 754 O O . GLU A 1 88 ? 2.989 -9.048 11.147 1.00 92.00 88 GLU A O 1
ATOM 759 N N . ALA A 1 89 ? 2.653 -7.276 9.817 1.00 87.00 89 ALA A N 1
ATOM 760 C CA . ALA A 1 89 ? 2.364 -6.343 10.901 1.00 87.00 89 ALA A CA 1
ATOM 761 C C . ALA A 1 89 ? 1.100 -6.736 11.679 1.00 87.00 89 ALA A C 1
ATOM 763 O O . ALA A 1 89 ? 1.129 -6.770 12.906 1.00 87.00 89 ALA A O 1
ATOM 764 N N . GLU A 1 90 ? 0.014 -7.092 10.988 1.00 85.69 90 GLU A N 1
ATOM 765 C CA . GLU A 1 90 ? -1.217 -7.585 11.618 1.00 85.69 90 GLU A CA 1
ATOM 766 C C . GLU A 1 90 ? -0.964 -8.849 12.441 1.00 85.69 90 GLU A C 1
ATOM 768 O O . GLU A 1 90 ? -1.412 -8.938 13.585 1.00 85.69 90 GLU A O 1
ATOM 773 N N . ARG A 1 91 ? -0.188 -9.800 11.901 1.00 84.88 91 ARG A N 1
ATOM 774 C CA . ARG A 1 91 ? 0.233 -10.992 12.647 1.00 84.88 91 ARG A CA 1
ATOM 775 C C . ARG A 1 91 ? 1.062 -10.634 13.866 1.00 84.88 91 ARG A C 1
ATOM 777 O O . ARG A 1 91 ? 0.715 -11.080 14.945 1.00 84.88 91 ARG A O 1
ATOM 784 N N . MET A 1 92 ? 2.087 -9.796 13.736 1.00 84.88 92 MET A N 1
ATOM 785 C CA . MET A 1 92 ? 2.914 -9.382 14.874 1.00 84.88 92 MET A CA 1
ATOM 786 C C . MET A 1 92 ? 2.106 -8.665 15.957 1.00 84.88 92 MET A C 1
ATOM 788 O O . MET A 1 92 ? 2.404 -8.825 17.134 1.00 84.88 92 MET A O 1
ATOM 792 N N . ILE A 1 93 ? 1.092 -7.879 15.586 1.00 81.44 93 ILE A N 1
ATOM 793 C CA . ILE A 1 93 ? 0.203 -7.213 16.546 1.00 81.44 93 ILE A CA 1
ATOM 794 C C . ILE A 1 93 ? -0.713 -8.234 17.225 1.00 81.44 93 ILE A C 1
ATOM 796 O O . ILE A 1 93 ? -0.845 -8.207 18.446 1.00 81.44 93 ILE A O 1
ATOM 800 N N . SER A 1 94 ? -1.320 -9.143 16.460 1.00 75.50 94 SER A N 1
ATOM 801 C CA . SER A 1 94 ? -2.205 -10.181 16.998 1.00 75.50 94 SER A CA 1
ATOM 802 C C . SER A 1 94 ? -1.458 -11.201 17.861 1.00 75.50 94 SER A C 1
ATOM 804 O O . SER A 1 94 ? -1.985 -11.654 18.870 1.00 75.50 94 SER A O 1
ATOM 806 N N . GLU A 1 95 ? -0.244 -11.569 17.463 1.00 74.94 95 GLU A N 1
ATOM 807 C CA . GLU A 1 95 ? 0.664 -12.458 18.193 1.00 74.94 95 GLU A CA 1
ATOM 808 C C . GLU A 1 95 ? 1.439 -11.710 19.279 1.00 74.94 95 GLU A C 1
ATOM 810 O O . GLU A 1 95 ? 2.146 -12.334 20.072 1.00 74.94 95 GLU A O 1
ATOM 815 N N . SER A 1 96 ? 1.319 -10.378 19.337 1.00 81.25 96 SER A N 1
ATOM 816 C CA . SER A 1 96 ? 1.968 -9.599 20.375 1.00 81.25 96 SER A CA 1
ATOM 817 C C . SER A 1 96 ? 1.453 -10.080 21.716 1.00 81.25 96 SER A C 1
ATOM 819 O O . SER A 1 96 ? 0.263 -10.008 22.031 1.00 81.25 96 SER A O 1
ATOM 821 N N . GLU A 1 97 ? 2.396 -10.512 22.537 1.00 77.31 97 GLU A N 1
ATOM 822 C CA . GLU A 1 97 ? 2.187 -10.866 23.930 1.00 77.31 97 GLU A CA 1
ATOM 823 C C . GLU A 1 97 ? 1.391 -9.783 24.679 1.00 77.31 97 GLU A C 1
ATOM 825 O O . GLU A 1 97 ? 0.602 -10.091 25.566 1.00 77.31 97 GLU A O 1
ATOM 830 N N . ILE A 1 98 ? 1.526 -8.519 24.265 1.00 81.19 98 ILE A N 1
ATOM 831 C CA . ILE A 1 98 ? 0.772 -7.385 24.804 1.00 81.19 98 ILE A CA 1
ATOM 832 C C . ILE A 1 98 ? -0.729 -7.511 24.510 1.00 81.19 98 ILE A C 1
ATOM 834 O O . ILE A 1 98 ? -1.529 -7.275 25.412 1.00 81.19 98 ILE A O 1
ATOM 838 N N . MET A 1 99 ? -1.124 -7.891 23.289 1.00 83.56 99 MET A N 1
ATOM 839 C CA . MET A 1 99 ? -2.535 -8.053 22.917 1.00 83.56 99 MET A CA 1
ATOM 840 C C . MET A 1 99 ? -3.157 -9.227 23.674 1.00 83.56 99 MET A C 1
ATOM 842 O O . MET A 1 99 ? -4.216 -9.084 24.281 1.00 83.56 99 MET A O 1
ATOM 846 N N . ARG A 1 100 ? -2.433 -10.350 23.753 1.00 85.75 100 ARG A N 1
ATOM 847 C CA . ARG A 1 100 ? -2.844 -11.529 24.526 1.00 85.75 100 ARG A CA 1
ATOM 848 C C . ARG A 1 100 ? -2.991 -11.221 26.019 1.00 85.75 100 ARG A C 1
ATOM 850 O O . ARG A 1 100 ? -3.973 -11.614 26.642 1.00 85.75 100 ARG A O 1
ATOM 857 N N . GLN A 1 101 ? -2.042 -10.489 26.603 1.00 87.88 101 GLN A N 1
ATOM 858 C CA . GLN A 1 101 ? -2.125 -10.045 27.998 1.00 87.88 101 GLN A CA 1
ATOM 859 C C . GLN A 1 101 ? -3.261 -9.043 28.222 1.00 87.88 101 GLN A C 1
ATOM 861 O O . GLN A 1 101 ? -3.907 -9.083 29.269 1.00 87.88 101 GLN A O 1
ATOM 866 N N . ALA A 1 102 ? -3.513 -8.142 27.269 1.00 87.56 102 ALA A N 1
ATOM 867 C CA . ALA A 1 102 ? -4.622 -7.198 27.344 1.00 87.56 102 ALA A CA 1
ATOM 868 C C . ALA A 1 102 ? -5.973 -7.925 27.328 1.00 87.56 102 ALA A C 1
ATOM 870 O O . ALA A 1 102 ? -6.829 -7.616 28.153 1.00 87.56 102 ALA A O 1
ATOM 871 N N . GLU A 1 103 ? -6.134 -8.927 26.462 1.00 89.88 103 GLU A N 1
ATOM 872 C CA . GLU A 1 103 ? -7.339 -9.756 26.379 1.00 89.88 103 GLU A CA 1
ATOM 873 C C . GLU A 1 103 ? -7.558 -10.567 27.664 1.00 89.88 103 GLU A C 1
ATOM 875 O O . GLU A 1 103 ? -8.629 -10.495 28.266 1.00 89.88 103 GLU A O 1
ATOM 880 N N . GLN A 1 104 ? -6.512 -11.225 28.180 1.00 93.44 104 GLN A N 1
ATOM 881 C CA . GLN A 1 104 ? -6.583 -11.937 29.463 1.00 93.44 104 GLN A CA 1
ATOM 882 C C . GLN A 1 104 ? -6.975 -11.016 30.627 1.00 93.44 104 GLN A C 1
ATOM 884 O O . GLN A 1 104 ? -7.815 -11.383 31.452 1.00 93.44 104 GLN A O 1
ATOM 889 N N . ARG A 1 105 ? -6.400 -9.807 30.694 1.00 94.44 105 ARG A N 1
ATOM 890 C CA . ARG A 1 105 ? -6.755 -8.810 31.717 1.00 94.44 105 ARG A CA 1
ATOM 891 C C . ARG A 1 105 ? -8.184 -8.304 31.555 1.00 94.44 105 ARG A C 1
ATOM 893 O O . ARG A 1 105 ? -8.853 -8.090 32.562 1.00 94.44 105 ARG A O 1
ATOM 900 N N . ALA A 1 106 ? -8.652 -8.106 30.324 1.00 95.19 106 ALA A N 1
ATOM 901 C CA . ALA A 1 106 ? -10.022 -7.688 30.052 1.00 95.19 106 ALA A CA 1
ATOM 902 C C . ALA A 1 106 ? -11.028 -8.753 30.511 1.00 95.19 106 ALA A C 1
ATOM 904 O O . ALA A 1 106 ? -11.994 -8.423 31.196 1.00 95.19 106 ALA A O 1
ATOM 905 N N . GLU A 1 107 ? -10.769 -10.031 30.223 1.00 96.44 107 GLU A N 1
ATOM 906 C CA . GLU A 1 107 ? -11.597 -11.127 30.730 1.00 96.44 107 GLU A CA 1
ATOM 907 C C . GLU A 1 107 ? -11.574 -11.226 32.258 1.00 96.44 107 GLU A C 1
ATOM 909 O O . GLU A 1 107 ? -12.604 -11.462 32.886 1.00 96.44 107 GLU A O 1
ATOM 914 N N . GLU A 1 108 ? -10.403 -11.073 32.880 1.00 97.19 108 GLU A N 1
ATOM 915 C CA . GLU A 1 108 ? -10.290 -11.087 34.338 1.00 97.19 108 GLU A CA 1
ATOM 916 C C . GLU A 1 108 ? -11.077 -9.933 34.971 1.00 97.19 108 GLU A C 1
ATOM 918 O O . GLU A 1 108 ? -11.780 -10.135 35.962 1.00 97.19 108 GLU A O 1
ATOM 923 N N . LEU A 1 109 ? -11.011 -8.741 34.374 1.00 97.62 109 LEU A N 1
ATOM 924 C CA . LEU A 1 109 ? -11.776 -7.580 34.813 1.00 97.62 109 LEU A CA 1
ATOM 925 C C . LEU A 1 109 ? -13.285 -7.810 34.671 1.00 97.62 109 LEU A C 1
ATOM 927 O O . LEU A 1 109 ? -14.023 -7.489 35.599 1.00 97.62 109 LEU A O 1
ATOM 931 N N . LEU A 1 110 ? -13.735 -8.396 33.557 1.00 97.50 110 LEU A N 1
ATOM 932 C CA . LEU A 1 110 ? -15.141 -8.754 33.348 1.00 97.50 110 LEU A CA 1
ATOM 933 C C . LEU A 1 110 ? -15.620 -9.760 34.396 1.00 97.50 110 LEU A C 1
ATOM 935 O O . LEU A 1 110 ? -16.617 -9.504 35.066 1.00 97.50 110 LEU A O 1
ATOM 939 N N . ARG A 1 111 ? -14.865 -10.843 34.617 1.00 97.62 111 ARG A N 1
ATOM 940 C CA . ARG A 1 111 ? -15.187 -11.847 35.644 1.00 97.62 111 ARG A CA 1
ATOM 941 C C . ARG A 1 111 ? -15.289 -11.222 37.037 1.00 97.62 111 ARG A C 1
ATOM 943 O O . ARG A 1 111 ? -16.223 -11.519 37.777 1.00 97.62 111 ARG A O 1
ATOM 950 N N . ARG A 1 112 ? -14.362 -10.326 37.392 1.00 97.38 112 ARG A N 1
ATOM 951 C CA . ARG A 1 112 ? -14.412 -9.595 38.670 1.00 97.38 112 ARG A CA 1
ATOM 952 C C . ARG A 1 112 ? -15.621 -8.671 38.753 1.00 97.38 112 ARG A C 1
ATOM 954 O O . ARG A 1 112 ? -16.276 -8.639 39.787 1.00 97.38 112 ARG A O 1
ATOM 961 N N . ALA A 1 113 ? -15.935 -7.942 37.684 1.00 96.56 113 ALA A N 1
ATOM 962 C CA . ALA A 1 113 ? -17.094 -7.055 37.648 1.00 96.56 113 ALA A CA 1
ATOM 963 C C . ALA A 1 113 ? -18.411 -7.832 37.812 1.00 96.56 113 ALA A C 1
ATOM 965 O O . ALA A 1 113 ? -19.287 -7.396 38.556 1.00 96.56 113 ALA A O 1
ATOM 966 N N . GLU A 1 114 ? -18.533 -9.001 37.179 1.00 97.31 114 GLU A N 1
ATOM 967 C CA . GLU A 1 114 ? -19.685 -9.895 37.330 1.00 97.31 114 GLU A CA 1
ATOM 968 C C . GLU A 1 114 ? -19.814 -10.429 38.761 1.00 97.31 114 GLU A C 1
ATOM 970 O O . GLU A 1 114 ? -20.901 -10.371 39.339 1.00 97.31 114 GLU A O 1
ATOM 975 N N . GLN A 1 115 ? -18.706 -10.879 39.362 1.00 97.56 115 GLN A N 1
ATOM 976 C CA . GLN A 1 115 ? -18.683 -11.321 40.760 1.00 97.56 115 GLN A CA 1
ATOM 977 C C . GLN A 1 115 ? -19.100 -10.199 41.712 1.00 97.56 115 GLN A C 1
ATOM 979 O O . GLN A 1 115 ? -20.017 -10.383 42.509 1.00 97.56 115 GLN A O 1
ATOM 984 N N . MET A 1 116 ? -18.509 -9.011 41.570 1.00 96.81 116 MET A N 1
ATOM 985 C CA . MET A 1 116 ? -18.860 -7.845 42.384 1.00 96.81 116 MET A CA 1
ATOM 986 C C . MET A 1 116 ? -20.330 -7.451 42.215 1.00 96.81 116 MET A C 1
ATOM 988 O O . MET A 1 116 ? -21.001 -7.125 43.191 1.00 96.81 116 MET A O 1
ATOM 992 N N . ALA A 1 117 ? -20.866 -7.496 40.992 1.00 96.62 117 ALA A N 1
ATOM 993 C CA . ALA A 1 117 ? -22.274 -7.201 40.743 1.00 96.62 117 ALA A CA 1
ATOM 994 C C . ALA A 1 117 ? -23.203 -8.225 41.415 1.00 96.62 117 ALA A C 1
ATOM 996 O O . ALA A 1 117 ? -24.260 -7.860 41.941 1.00 96.62 117 ALA A O 1
ATOM 997 N N . GLN A 1 118 ? -22.817 -9.502 41.421 1.00 97.25 118 GLN A N 1
ATOM 998 C CA . GLN A 1 118 ? -23.567 -10.555 42.096 1.00 97.25 118 GLN A CA 1
ATOM 999 C C . GLN A 1 118 ? -23.516 -10.399 43.620 1.00 97.25 118 GLN A C 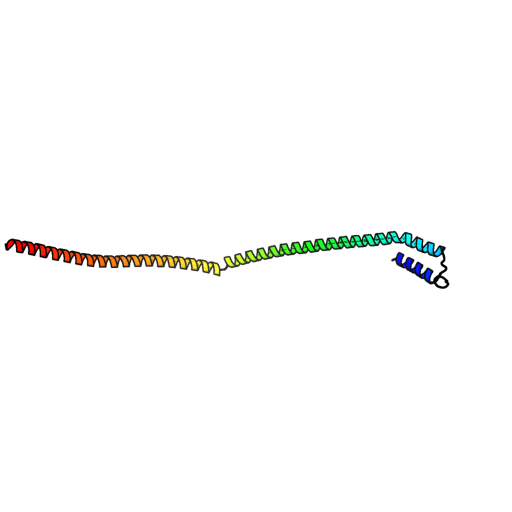1
ATOM 1001 O O . GLN A 1 118 ? -24.565 -10.445 44.263 1.00 97.25 118 GLN A O 1
ATOM 1006 N N . GLU A 1 119 ? -22.337 -10.153 44.186 1.00 97.12 119 GLU A N 1
ATOM 1007 C CA . GLU A 1 119 ? -22.155 -9.871 45.614 1.00 97.12 119 GLU A CA 1
ATOM 1008 C C . GLU A 1 119 ? -22.976 -8.653 46.046 1.00 97.12 119 GLU A C 1
ATOM 1010 O O . GLU A 1 119 ? -23.721 -8.718 47.024 1.00 97.12 119 GLU A O 1
ATOM 1015 N N . GLN A 1 120 ? -22.941 -7.574 45.260 1.00 97.25 120 GLN A N 1
ATOM 1016 C CA . GLN A 1 120 ? -23.713 -6.366 45.534 1.00 97.25 120 GLN A CA 1
ATOM 1017 C C . GLN A 1 120 ? -25.224 -6.629 45.509 1.00 97.25 120 GLN A C 1
ATOM 1019 O O . GLN A 1 120 ? -25.955 -6.089 46.340 1.00 97.25 120 GLN A O 1
ATOM 1024 N N . ARG A 1 121 ? -25.715 -7.471 44.587 1.00 97.31 121 ARG A N 1
ATOM 1025 C CA . ARG A 1 121 ? -27.132 -7.879 44.554 1.00 97.31 121 ARG A CA 1
ATOM 1026 C C . ARG A 1 121 ? -27.526 -8.675 45.792 1.00 97.31 121 ARG A C 1
ATOM 1028 O O . ARG A 1 121 ? -28.613 -8.453 46.319 1.00 97.31 121 ARG A O 1
ATOM 1035 N N . ILE A 1 122 ? -26.673 -9.593 46.239 1.00 97.38 122 ILE A N 1
ATOM 1036 C CA . ILE A 1 122 ? -26.925 -10.389 47.445 1.00 97.38 122 ILE A CA 1
ATOM 1037 C C . ILE A 1 122 ? -26.976 -9.465 48.665 1.00 97.38 122 ILE A C 1
ATOM 1039 O O . ILE A 1 122 ? -27.986 -9.451 49.363 1.00 97.38 122 ILE A O 1
ATOM 1043 N N . ALA A 1 123 ? -25.967 -8.609 48.845 1.00 96.50 123 ALA A N 1
ATOM 1044 C CA . ALA A 1 123 ? -25.911 -7.656 49.952 1.00 96.50 123 ALA A CA 1
ATOM 1045 C C . ALA A 1 123 ? -27.105 -6.681 49.956 1.00 96.50 123 ALA A C 1
ATOM 1047 O O . ALA A 1 123 ? -27.666 -6.376 51.008 1.00 96.50 123 ALA A O 1
ATOM 1048 N N . ALA A 1 124 ? -27.539 -6.211 48.781 1.00 96.44 124 ALA A N 1
ATOM 1049 C CA . ALA A 1 124 ? -28.718 -5.354 48.659 1.00 96.44 124 ALA A CA 1
ATOM 1050 C C . ALA A 1 124 ? -30.014 -6.082 49.057 1.00 96.44 124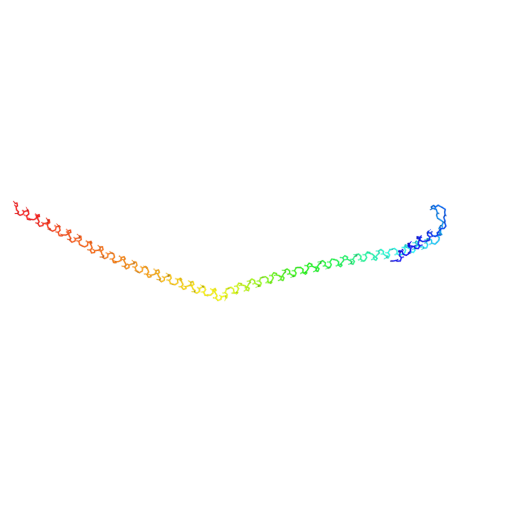 ALA A C 1
ATOM 1052 O O . ALA A 1 124 ? -30.859 -5.496 49.735 1.00 96.44 124 ALA A O 1
ATOM 1053 N N . ASN A 1 125 ? -30.164 -7.354 48.676 1.00 96.88 125 ASN A N 1
ATOM 1054 C CA . ASN A 1 125 ? -31.311 -8.171 49.074 1.00 96.88 125 ASN A CA 1
ATOM 1055 C C . ASN A 1 125 ? -31.321 -8.440 50.584 1.00 96.88 125 ASN A C 1
ATOM 1057 O O . ASN A 1 125 ? -32.370 -8.312 51.213 1.00 96.88 125 ASN A O 1
ATOM 1061 N N . GLU A 1 126 ? -30.170 -8.771 51.171 1.00 97.00 126 GLU A N 1
ATOM 1062 C CA . GLU A 1 126 ? -30.031 -8.957 52.620 1.00 97.00 126 GLU A CA 1
ATOM 1063 C C . GLU A 1 126 ? -30.389 -7.677 53.379 1.00 97.00 126 GLU A C 1
ATOM 1065 O O . GLU A 1 126 ? -31.148 -7.709 54.349 1.00 97.00 126 GLU A O 1
ATOM 1070 N N . TYR A 1 127 ? -29.908 -6.526 52.904 1.00 96.81 127 TYR A N 1
ATOM 1071 C CA . TYR A 1 127 ? -30.265 -5.235 53.479 1.00 96.81 127 TYR A CA 1
ATOM 1072 C C . TYR A 1 127 ? -31.772 -4.957 53.378 1.00 96.81 127 TYR A C 1
ATOM 1074 O O . TYR A 1 127 ? -32.389 -4.537 54.358 1.00 96.81 127 TYR A O 1
ATOM 1082 N N . ALA A 1 128 ? -32.387 -5.229 52.223 1.00 97.00 128 ALA A N 1
ATOM 1083 C CA . ALA A 1 128 ? -33.826 -5.069 52.037 1.00 97.00 128 ALA A CA 1
ATOM 1084 C C . ALA A 1 128 ? -34.628 -5.953 53.005 1.00 97.00 128 ALA A C 1
ATOM 1086 O O . ALA A 1 128 ? -35.570 -5.460 53.623 1.00 97.00 128 ALA A O 1
ATOM 1087 N N . GLN A 1 129 ? -34.223 -7.212 53.206 1.00 97.38 129 GLN A N 1
ATOM 1088 C CA . GLN A 1 129 ? -34.845 -8.094 54.198 1.00 97.38 129 GLN A CA 1
ATOM 1089 C C . GLN A 1 129 ? -34.729 -7.526 55.614 1.00 97.38 129 GLN A C 1
ATOM 1091 O O . GLN A 1 129 ? -35.736 -7.393 56.299 1.00 97.38 129 GLN A O 1
ATOM 1096 N N . GLN A 1 130 ? -33.545 -7.068 56.029 1.00 97.44 130 GLN A N 1
ATOM 1097 C CA . GLN A 1 130 ? -33.372 -6.469 57.359 1.00 97.44 130 GLN A CA 1
ATOM 1098 C C . GLN A 1 130 ? -34.253 -5.232 57.582 1.00 97.44 130 GLN A C 1
ATOM 1100 O O . GLN A 1 130 ? -34.706 -4.980 58.704 1.00 97.44 130 GLN A O 1
ATOM 1105 N N . VAL A 1 131 ? -34.465 -4.423 56.541 1.00 97.62 131 VAL A N 1
ATOM 1106 C CA . VAL A 1 131 ? -35.366 -3.264 56.596 1.00 97.62 131 VAL A CA 1
ATOM 1107 C C . VAL A 1 131 ? -36.821 -3.717 56.702 1.00 97.62 131 VAL A C 1
ATOM 1109 O O . VAL A 1 131 ? -37.550 -3.176 57.535 1.00 97.62 131 VAL A O 1
ATOM 1112 N N . LEU A 1 132 ? -37.228 -4.723 55.924 1.00 97.12 132 LEU A N 1
ATOM 1113 C CA . LEU A 1 132 ? -38.572 -5.300 55.987 1.00 97.12 132 LEU A CA 1
ATOM 1114 C C . LEU A 1 132 ? -38.863 -5.908 57.366 1.00 97.12 132 LEU A C 1
ATOM 1116 O O . LEU A 1 132 ? -39.880 -5.560 57.956 1.00 97.12 132 LEU A O 1
ATOM 1120 N N . ASP A 1 133 ? -37.937 -6.669 57.951 1.00 97.69 133 ASP A N 1
ATOM 1121 C CA . ASP A 1 133 ? -38.083 -7.238 59.300 1.00 97.69 133 ASP A CA 1
ATOM 1122 C C . ASP A 1 133 ? -38.230 -6.149 60.378 1.00 97.69 133 ASP A C 1
ATOM 1124 O O . ASP A 1 133 ? -38.881 -6.313 61.413 1.00 97.69 133 ASP A O 1
ATOM 1128 N N . LYS A 1 134 ? -37.547 -5.008 60.209 1.00 96.75 134 LYS A N 1
ATOM 1129 C CA . LYS A 1 134 ? -37.709 -3.855 61.112 1.00 96.75 134 LYS A CA 1
ATOM 1130 C C . LYS A 1 134 ? -39.092 -3.229 60.954 1.00 96.75 134 LYS A C 1
ATOM 1132 O O . LYS A 1 134 ? -39.704 -2.895 61.965 1.00 96.75 134 LYS A O 1
ATOM 1137 N N . LEU A 1 135 ? -39.569 -3.088 59.721 1.00 96.88 135 LEU A N 1
ATOM 1138 C CA . LEU A 1 135 ? -40.899 -2.569 59.405 1.00 96.88 135 LEU A CA 1
ATOM 1139 C C . LEU A 1 135 ? -42.008 -3.470 59.957 1.00 96.88 135 LEU A C 1
ATOM 1141 O O . LEU A 1 135 ? -42.934 -2.957 60.577 1.00 96.88 135 LEU A O 1
ATOM 1145 N N . GLU A 1 136 ? -41.875 -4.788 59.808 1.00 97.25 136 GLU A N 1
ATOM 1146 C CA . GLU A 1 136 ? -42.813 -5.780 60.342 1.00 97.25 136 GLU A CA 1
ATOM 1147 C C . GLU A 1 136 ? -42.936 -5.660 61.864 1.00 97.25 136 GLU A C 1
ATOM 1149 O O . GLU A 1 136 ? -44.030 -5.450 62.382 1.00 97.25 136 GLU A O 1
ATOM 1154 N N . ARG A 1 137 ? -41.806 -5.617 62.583 1.00 97.31 137 ARG A N 1
ATOM 1155 C CA . ARG A 1 137 ? -41.807 -5.413 64.043 1.00 97.31 137 ARG A CA 1
ATOM 1156 C C . ARG A 1 137 ? -42.474 -4.108 64.477 1.00 97.31 137 ARG A C 1
ATOM 1158 O O . ARG A 1 137 ? -43.065 -4.052 65.553 1.00 97.31 137 ARG A O 1
ATOM 1165 N N . VAL A 1 138 ? -42.342 -3.038 63.693 1.00 96.94 138 VAL A N 1
ATOM 1166 C CA . VAL A 1 138 ? -43.024 -1.766 63.984 1.00 96.94 138 VAL A CA 1
ATOM 1167 C C . VAL A 1 138 ? -44.525 -1.894 63.733 1.00 96.94 138 VAL A C 1
ATOM 1169 O O . VAL A 1 138 ? -45.312 -1.447 64.565 1.00 96.94 138 VAL A O 1
ATOM 1172 N N . ALA A 1 139 ? -44.926 -2.526 62.630 1.00 96.44 139 ALA A N 1
ATOM 1173 C CA . ALA A 1 139 ? -46.328 -2.761 62.307 1.00 96.44 139 ALA A CA 1
ATOM 1174 C C . ALA A 1 139 ? -47.023 -3.638 63.362 1.00 96.44 139 ALA A C 1
ATOM 1176 O O . ALA A 1 139 ? -48.133 -3.306 63.778 1.00 96.44 139 ALA A O 1
ATOM 1177 N N . ASP A 1 140 ? -46.358 -4.685 63.857 1.00 97.06 140 ASP A N 1
ATOM 1178 C CA . ASP A 1 140 ? -46.881 -5.547 64.922 1.00 97.06 140 ASP A CA 1
ATOM 1179 C C . ASP A 1 140 ? -47.127 -4.773 66.216 1.00 97.06 140 ASP A C 1
ATOM 1181 O O . ASP A 1 140 ? -48.206 -4.878 66.790 1.00 97.06 140 ASP A O 1
ATOM 1185 N N . ARG A 1 141 ? -46.192 -3.909 66.633 1.00 96.25 141 ARG A N 1
ATOM 1186 C CA . ARG A 1 141 ? -46.389 -3.050 67.815 1.00 96.25 141 ARG A CA 1
ATOM 1187 C C . ARG A 1 141 ? -47.571 -2.101 67.654 1.00 96.25 141 ARG A C 1
ATOM 1189 O O . ARG A 1 141 ? -48.322 -1.887 68.600 1.00 96.25 141 ARG A O 1
ATOM 1196 N N . ILE A 1 142 ? -47.737 -1.518 66.464 1.00 95.75 142 ILE A N 1
ATOM 1197 C CA . ILE A 1 142 ? -48.878 -0.640 66.171 1.00 95.75 142 ILE A CA 1
ATOM 1198 C C . ILE A 1 142 ? -50.183 -1.443 66.231 1.00 95.75 142 ILE A C 1
ATOM 1200 O O . ILE A 1 142 ? -51.158 -0.989 66.825 1.00 95.75 142 ILE A O 1
ATOM 1204 N N . LYS A 1 143 ? -50.204 -2.646 65.651 1.00 95.50 143 LYS A N 1
ATOM 1205 C CA . LYS A 1 143 ? -51.359 -3.548 65.690 1.00 95.50 143 LYS A CA 1
ATOM 1206 C C . LYS A 1 143 ? -51.723 -3.937 67.123 1.00 95.50 143 LYS A C 1
ATOM 1208 O O . LYS A 1 143 ? -52.899 -3.882 67.472 1.00 95.50 143 LYS A O 1
ATOM 1213 N N . GLU A 1 144 ? -50.736 -4.290 67.937 1.00 95.38 144 GLU A N 1
ATOM 1214 C CA . GLU A 1 144 ? -50.914 -4.658 69.343 1.00 95.38 144 GLU A CA 1
ATOM 1215 C C . GLU A 1 144 ? -51.484 -3.476 70.147 1.00 95.38 144 GLU A C 1
ATOM 1217 O O . GLU A 1 144 ? -52.474 -3.634 70.858 1.00 95.38 144 GLU A O 1
ATOM 1222 N N . ALA A 1 145 ? -50.973 -2.258 69.929 1.00 94.44 145 ALA A N 1
ATOM 1223 C CA . ALA A 1 145 ? -51.515 -1.040 70.537 1.00 94.44 145 ALA A CA 1
ATOM 1224 C C . ALA A 1 145 ? -52.977 -0.762 70.133 1.00 94.44 145 ALA A C 1
ATOM 1226 O O . ALA A 1 145 ? -53.789 -0.381 70.974 1.00 94.44 145 ALA A O 1
ATOM 1227 N N . ILE A 1 146 ? -53.342 -0.988 68.864 1.00 95.06 146 ILE A N 1
ATOM 1228 C CA . ILE A 1 146 ? -54.734 -0.857 68.396 1.00 95.06 146 ILE A CA 1
ATOM 1229 C C . ILE A 1 146 ? -55.636 -1.904 69.061 1.00 95.06 146 ILE A C 1
ATOM 1231 O O . ILE A 1 146 ? -56.770 -1.593 69.421 1.00 95.06 146 ILE A O 1
ATOM 1235 N N . GLN A 1 147 ? -55.165 -3.145 69.212 1.00 93.50 147 GLN A N 1
ATOM 1236 C CA . GLN A 1 147 ? -55.930 -4.211 69.864 1.00 93.50 147 GLN A CA 1
ATOM 1237 C C . GLN A 1 147 ? -56.174 -3.908 71.343 1.00 93.50 147 GLN A C 1
ATOM 1239 O O . GLN A 1 147 ? -57.307 -4.054 71.794 1.00 93.50 147 GLN A O 1
ATOM 1244 N N . ILE A 1 148 ? -55.151 -3.431 72.058 1.00 93.69 148 ILE A N 1
ATOM 1245 C CA . ILE A 1 148 ? -55.279 -2.987 73.452 1.00 93.69 148 ILE A CA 1
ATOM 1246 C C . ILE A 1 148 ? -56.305 -1.852 73.545 1.00 93.69 148 ILE A C 1
ATOM 1248 O O . ILE A 1 148 ? -57.283 -1.986 74.274 1.00 93.69 148 ILE A O 1
ATOM 1252 N N . GLY A 1 149 ? -56.159 -0.797 72.735 1.00 92.81 149 GLY A N 1
ATOM 1253 C CA . GLY A 1 149 ? -57.096 0.331 72.752 1.00 92.81 149 GLY A CA 1
ATOM 1254 C C . GLY A 1 149 ? -58.536 -0.058 72.391 1.00 92.81 149 GLY A C 1
ATOM 1255 O O . GLY A 1 149 ? -59.483 0.506 72.9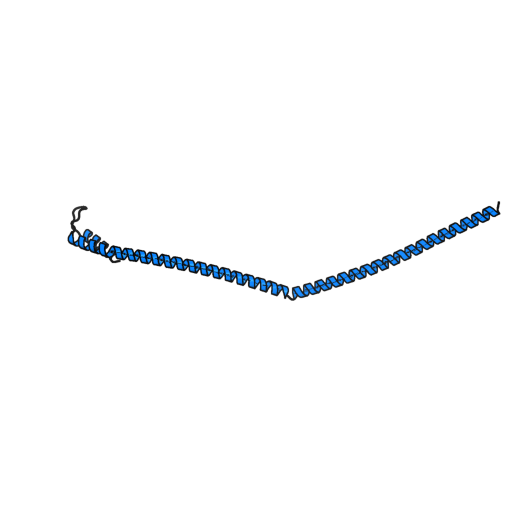29 1.00 92.81 149 GLY A O 1
ATOM 1256 N N . ARG A 1 150 ? -58.740 -1.051 71.512 1.00 90.62 150 ARG A N 1
ATOM 1257 C CA . ARG A 1 150 ? -60.079 -1.601 71.236 1.00 90.62 150 ARG A CA 1
ATOM 1258 C C . ARG A 1 150 ? -60.652 -2.370 72.421 1.00 90.62 150 ARG A C 1
ATOM 1260 O O . ARG A 1 150 ? -61.842 -2.234 72.683 1.00 90.62 150 ARG A O 1
ATOM 1267 N N . HIS A 1 151 ? -59.833 -3.178 73.088 1.00 91.50 151 HIS A N 1
ATOM 1268 C CA . HIS A 1 151 ? -60.269 -3.962 74.238 1.00 91.50 151 HIS A CA 1
ATOM 1269 C C . HIS A 1 151 ? -60.657 -3.057 75.412 1.00 91.50 151 HIS A C 1
ATOM 1271 O O . HIS A 1 151 ? -61.710 -3.261 76.003 1.00 91.50 151 HIS A O 1
ATOM 1277 N N . GLU A 1 152 ? -59.872 -2.010 75.686 1.00 89.25 152 GLU A N 1
ATOM 1278 C CA . GLU A 1 152 ? -60.197 -1.004 76.708 1.00 89.25 152 GLU A CA 1
ATOM 1279 C C . GLU A 1 152 ? -61.552 -0.332 76.439 1.00 89.25 152 GLU A C 1
ATOM 1281 O O . GLU A 1 152 ? -62.374 -0.236 77.344 1.00 89.25 152 GLU A O 1
ATOM 1286 N N . LEU A 1 153 ? -61.832 0.048 75.186 1.00 88.38 153 LEU A N 1
ATOM 1287 C CA . LEU A 1 153 ? -63.123 0.634 74.804 1.00 88.38 153 LEU A CA 1
ATOM 1288 C C . LEU A 1 153 ? -64.298 -0.353 74.910 1.00 88.38 153 LEU A C 1
ATOM 1290 O O . LEU A 1 153 ? -65.416 0.069 75.199 1.00 88.38 153 LEU A O 1
ATOM 1294 N N . GLU A 1 154 ? -64.083 -1.646 74.647 1.00 85.06 154 GLU A N 1
ATOM 1295 C CA . GLU A 1 154 ? -65.108 -2.686 74.841 1.00 85.06 154 GLU A CA 1
ATOM 1296 C C . GLU A 1 154 ? -65.432 -2.877 76.327 1.00 85.06 154 GLU A C 1
ATOM 1298 O O . GLU A 1 154 ? -66.609 -2.869 76.688 1.00 85.06 154 GLU A O 1
ATOM 1303 N N . VAL A 1 155 ? -64.406 -2.956 77.180 1.00 83.25 155 VAL A N 1
ATOM 1304 C CA . VAL A 1 155 ? -64.565 -3.075 78.638 1.00 83.25 155 VAL A CA 1
ATOM 1305 C C . VAL A 1 155 ? -65.261 -1.838 79.209 1.00 83.25 155 VAL A C 1
ATOM 1307 O O . VAL A 1 155 ? -66.246 -1.963 79.932 1.00 83.25 155 VAL A O 1
ATOM 1310 N N . GLU A 1 156 ? -64.837 -0.635 78.815 1.00 79.31 156 GLU A N 1
ATOM 1311 C CA . GLU A 1 156 ? -65.454 0.621 79.259 1.00 79.31 156 GLU A CA 1
ATOM 1312 C C . GLU A 1 156 ? -66.914 0.758 78.774 1.00 79.31 156 GLU A C 1
ATOM 1314 O O . GLU A 1 156 ? -67.762 1.355 79.448 1.00 79.31 156 GLU A O 1
ATOM 1319 N N . ALA A 1 157 ? -67.249 0.184 77.612 1.00 76.62 157 ALA A N 1
ATOM 1320 C CA . ALA A 1 157 ? -68.619 0.136 77.103 1.00 76.62 157 ALA A CA 1
ATOM 1321 C C . ALA A 1 157 ? -69.503 -0.884 77.843 1.00 76.62 157 ALA A C 1
ATOM 1323 O O . ALA A 1 157 ? -70.709 -0.647 77.966 1.00 76.62 157 ALA A O 1
ATOM 1324 N N . GLU A 1 158 ? -68.945 -1.998 78.322 1.00 73.38 158 GLU A N 1
ATOM 1325 C CA . GLU A 1 158 ? -69.647 -2.982 79.158 1.00 73.38 158 GLU A CA 1
ATOM 1326 C C . GLU A 1 158 ? -69.876 -2.454 80.579 1.00 73.38 158 GLU A C 1
ATOM 1328 O O . GLU A 1 158 ? -71.016 -2.464 81.046 1.00 73.38 158 GLU A O 1
ATOM 1333 N N . GLU A 1 159 ? -68.865 -1.855 81.211 1.00 72.31 159 GLU A N 1
ATOM 1334 C CA . GLU A 1 159 ? -68.997 -1.234 82.538 1.00 72.31 159 GLU A CA 1
ATOM 1335 C C . GLU A 1 159 ? -70.029 -0.089 82.543 1.00 72.31 159 GLU A C 1
ATOM 1337 O O . GLU A 1 159 ? -70.859 0.021 83.450 1.00 72.31 159 GLU A O 1
ATOM 1342 N N . ASN A 1 160 ? -70.065 0.737 81.490 1.00 69.94 160 ASN A N 1
ATOM 1343 C CA . ASN A 1 160 ? -71.080 1.789 81.348 1.00 69.94 160 ASN A CA 1
ATOM 1344 C C . ASN A 1 160 ? -72.500 1.262 81.078 1.00 69.94 160 ASN A C 1
ATOM 1346 O O . ASN A 1 160 ? -73.471 1.996 81.288 1.00 69.94 160 ASN A O 1
ATOM 1350 N N . ARG A 1 161 ? -72.650 0.027 80.582 1.00 68.12 161 ARG A N 1
ATOM 1351 C CA . ARG A 1 161 ? -73.962 -0.618 80.406 1.00 68.12 161 ARG A CA 1
ATOM 1352 C C . ARG A 1 161 ? -74.472 -1.241 81.698 1.00 68.12 161 ARG A C 1
ATOM 1354 O O . ARG A 1 161 ? -75.677 -1.219 81.901 1.00 68.12 161 ARG A O 1
ATOM 1361 N N . GLU A 1 162 ? -73.591 -1.754 82.554 1.00 65.06 162 GLU A N 1
ATOM 1362 C CA . GLU A 1 162 ? -73.968 -2.305 83.864 1.00 65.06 162 GLU A CA 1
ATOM 1363 C C . GLU A 1 162 ? -74.309 -1.220 84.902 1.00 65.06 162 GLU A C 1
ATOM 1365 O O . GLU A 1 162 ? -75.048 -1.481 85.849 1.00 65.06 162 GLU A O 1
ATOM 1370 N N . MET A 1 163 ? -73.822 0.015 84.716 1.00 57.62 163 MET A N 1
ATOM 1371 C CA . MET A 1 163 ? -74.130 1.163 85.585 1.00 57.62 163 MET A CA 1
ATOM 1372 C C . MET A 1 163 ? -75.443 1.910 85.258 1.00 57.62 163 MET A C 1
ATOM 1374 O O . MET A 1 163 ? -75.762 2.888 85.939 1.00 57.62 163 MET A O 1
ATOM 1378 N N . ARG A 1 164 ? -76.205 1.494 84.237 1.00 46.38 164 ARG A N 1
ATOM 1379 C CA . ARG A 1 164 ? -77.508 2.082 83.861 1.00 46.38 164 ARG A CA 1
ATOM 1380 C C . ARG A 1 164 ? -78.666 1.143 84.161 1.00 46.38 164 ARG A C 1
ATOM 1382 O O . ARG A 1 164 ? -79.719 1.671 84.582 1.00 46.38 164 ARG A O 1
#

Foldseek 3Di:
DVLVVLVVVLVVQQVPFDDDDPDGDHDPVVNVVSVVVNVVVVVVVVVVVVVVVVVVVVVVVVVVVVVVVVVVVVVVVVVVVVVVVVVVVVVCVCVPPVVVVVVVVVVVVVVVVVVVVVVVVVVVVVVVVVVVVVVVVVVVVVVVVVVVVVVVVVVVVVVVVVVD

Sequence (164 aa):
MEIRNLLKQLEEHIDQSRGIGHWRWVDEQKIAVILRRIEVALPNELQRAEEITRERDKYLRAARDEAERIIREADEERKRILERAQREAERMISESEIMRQAEQRAEELLRRAEQMAQEQRIAANEYAQQVLDKLERVADRIKEAIQIGRHELEVEAEENREMR

Radius of gyration: 61.3 Å; chains: 1; bounding box: 115×51×156 Å